Protein AF-A0A9E3BU92-F1 (afdb_monomer_lite)

pLDDT: mean 79.76, std 15.9, range [35.34, 94.94]

Sequence (100 aa):
MSISTGIDAPPAAATVDELCTYLQRTQGGNIDLLCAFARIFFAKVPRALLQERGIPELAALTVGAFRFVERARPDQVNVEVVDPENEGWSAPVTLIRAQV

Radius of gyration: 21.16 Å; chains: 1; bounding box: 46×20×75 Å

Structure (mmCIF, N/CA/C/O backbone):
data_AF-A0A9E3BU92-F1
#
_entry.id   AF-A0A9E3BU92-F1
#
loop_
_atom_site.group_PDB
_atom_site.id
_atom_site.type_symbol
_atom_site.label_atom_id
_atom_site.label_alt_id
_atom_site.label_comp_id
_atom_site.label_asym_id
_atom_site.label_entity_id
_atom_site.label_seq_id
_atom_site.pdbx_PDB_ins_code
_atom_site.Cartn_x
_atom_site.Cartn_y
_atom_site.Cartn_z
_atom_site.occupancy
_atom_site.B_iso_or_equiv
_atom_site.auth_seq_id
_atom_site.auth_comp_id
_atom_site.auth_asym_id
_atom_site.auth_atom_id
_atom_site.pdbx_PDB_model_num
ATOM 1 N N . MET A 1 1 ? 14.277 11.452 46.441 1.00 37.41 1 MET A N 1
ATOM 2 C CA . MET A 1 1 ? 12.999 11.332 45.708 1.00 37.41 1 MET A CA 1
ATOM 3 C C . MET A 1 1 ? 13.344 11.050 44.258 1.00 37.41 1 MET A C 1
ATOM 5 O O . MET A 1 1 ? 13.787 11.957 43.570 1.00 37.41 1 MET A O 1
ATOM 9 N N . SER A 1 2 ? 13.273 9.785 43.847 1.00 35.34 2 SER A N 1
ATOM 10 C CA . SER A 1 2 ? 13.593 9.364 42.480 1.00 35.34 2 SER A CA 1
ATOM 11 C C . SER A 1 2 ? 12.337 9.441 41.623 1.00 35.34 2 SER A C 1
ATOM 13 O O . SER A 1 2 ? 11.295 8.912 42.002 1.00 35.34 2 SER A O 1
ATOM 15 N N . ILE A 1 3 ? 12.445 10.125 40.490 1.00 39.44 3 ILE A N 1
ATOM 16 C CA . ILE A 1 3 ? 11.393 10.246 39.487 1.00 39.44 3 ILE A CA 1
ATOM 17 C C . ILE A 1 3 ? 11.559 9.031 38.571 1.00 39.44 3 ILE A C 1
ATOM 19 O O . ILE A 1 3 ? 12.463 9.001 37.741 1.00 39.44 3 ILE A O 1
ATOM 23 N N . SER A 1 4 ? 10.743 7.995 38.767 1.00 36.31 4 SER A N 1
ATOM 24 C CA . SER A 1 4 ? 10.634 6.896 37.805 1.00 36.31 4 SER A CA 1
ATOM 25 C C . SER A 1 4 ? 9.830 7.391 36.609 1.00 36.31 4 SER A C 1
ATOM 27 O O . SER A 1 4 ? 8.602 7.341 36.617 1.00 36.31 4 SER A O 1
ATOM 29 N N . THR A 1 5 ? 10.507 7.893 35.580 1.00 45.38 5 THR A N 1
ATOM 30 C CA . THR A 1 5 ? 9.911 8.003 34.248 1.00 45.38 5 THR A CA 1
ATOM 31 C C . THR A 1 5 ? 9.758 6.593 33.701 1.00 45.38 5 THR A C 1
ATOM 33 O O . THR A 1 5 ? 10.746 5.933 33.375 1.00 45.38 5 THR A O 1
ATOM 36 N N . GLY A 1 6 ? 8.512 6.118 33.683 1.00 37.72 6 GLY A N 1
ATOM 37 C CA . GLY A 1 6 ? 8.128 4.892 33.003 1.00 37.72 6 GLY A CA 1
ATOM 38 C C . GLY A 1 6 ? 8.633 4.943 31.569 1.00 37.72 6 GLY A C 1
ATOM 39 O O . GLY A 1 6 ? 8.369 5.900 30.846 1.00 37.72 6 GLY A O 1
ATOM 40 N N . ILE A 1 7 ? 9.417 3.937 31.201 1.00 45.62 7 ILE A N 1
ATOM 41 C CA . ILE A 1 7 ? 9.777 3.676 29.816 1.00 45.62 7 ILE A CA 1
ATOM 42 C C . ILE A 1 7 ? 8.459 3.320 29.139 1.00 45.62 7 ILE A C 1
ATOM 44 O O . ILE A 1 7 ? 7.881 2.270 29.420 1.00 45.62 7 ILE A O 1
ATOM 48 N N . ASP A 1 8 ? 7.958 4.266 28.351 1.00 41.66 8 ASP A N 1
ATOM 49 C CA . ASP A 1 8 ? 6.769 4.121 27.527 1.00 41.66 8 ASP A CA 1
ATOM 50 C C . ASP A 1 8 ? 6.932 2.829 26.722 1.00 41.66 8 ASP A C 1
ATOM 52 O O . ASP A 1 8 ? 7.928 2.638 26.014 1.00 41.66 8 ASP A O 1
ATOM 56 N N . ALA A 1 9 ? 6.016 1.884 26.922 1.00 40.00 9 ALA A N 1
ATOM 57 C CA . ALA A 1 9 ? 5.996 0.685 26.105 1.00 40.00 9 ALA A CA 1
ATOM 58 C C . ALA A 1 9 ? 5.868 1.136 24.641 1.00 40.00 9 ALA A C 1
ATOM 60 O O . ALA A 1 9 ? 5.105 2.068 24.376 1.00 40.00 9 ALA A O 1
ATOM 61 N N . PRO A 1 10 ? 6.593 0.522 23.687 1.00 45.81 10 PRO A N 1
ATOM 62 C CA . PRO A 1 10 ? 6.432 0.879 22.284 1.00 45.81 10 PRO A CA 1
ATOM 63 C C . PRO A 1 10 ? 4.939 0.790 21.946 1.00 45.81 10 PRO A C 1
ATOM 65 O O . PRO A 1 10 ? 4.316 -0.214 22.319 1.00 45.81 10 PRO A O 1
ATOM 68 N N . PRO A 1 11 ? 4.343 1.822 21.314 1.00 51.59 11 PRO A N 1
ATOM 69 C CA . PRO A 1 11 ? 2.927 1.797 20.989 1.00 51.59 11 PRO A CA 1
ATOM 70 C C . PRO A 1 11 ? 2.655 0.498 20.236 1.00 51.59 11 PRO A C 1
ATOM 72 O O . PRO A 1 11 ? 3.369 0.161 19.287 1.00 51.59 11 PRO A O 1
ATOM 75 N N . ALA A 1 12 ? 1.690 -0.283 20.729 1.00 56.19 12 ALA A N 1
ATOM 76 C CA . ALA A 1 12 ? 1.317 -1.539 20.099 1.00 56.19 12 ALA A CA 1
ATOM 77 C C . ALA A 1 12 ? 1.109 -1.280 18.603 1.00 56.19 12 ALA A C 1
ATOM 79 O O . ALA A 1 12 ? 0.484 -0.285 18.233 1.00 56.19 12 ALA A O 1
ATOM 80 N N . ALA A 1 13 ? 1.694 -2.132 17.755 1.00 61.38 13 ALA A N 1
ATOM 81 C CA . ALA A 1 13 ? 1.636 -1.947 16.313 1.00 61.38 13 ALA A CA 1
ATOM 82 C C . ALA A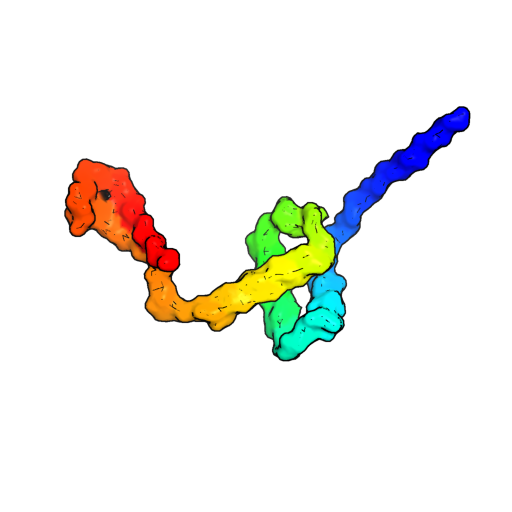 1 13 ? 0.171 -1.790 15.889 1.00 61.38 13 ALA A C 1
ATOM 84 O O . ALA A 1 13 ? -0.620 -2.720 16.046 1.00 61.38 13 ALA A O 1
ATOM 85 N N . ALA A 1 14 ? -0.163 -0.601 15.389 1.00 69.62 14 ALA A N 1
ATOM 86 C CA . ALA A 1 14 ? -1.498 -0.248 14.944 1.00 69.62 14 ALA A CA 1
ATOM 87 C C . ALA A 1 14 ? -2.059 -1.330 14.014 1.00 69.62 14 ALA A C 1
ATOM 89 O O . ALA A 1 14 ? -1.419 -1.728 13.033 1.00 69.62 14 ALA A O 1
ATOM 90 N N . THR A 1 15 ? -3.254 -1.823 14.327 1.00 83.44 15 THR A N 1
ATOM 91 C CA . THR A 1 15 ? -3.880 -2.890 13.542 1.00 83.44 15 THR A CA 1
ATOM 92 C C . THR A 1 15 ? -4.615 -2.322 12.331 1.00 83.44 15 THR A C 1
ATOM 94 O O . THR A 1 15 ? -5.062 -1.172 12.313 1.00 83.44 15 THR A O 1
ATOM 97 N N . VAL A 1 16 ? -4.792 -3.146 11.293 1.00 86.75 16 VAL A N 1
ATOM 98 C CA . VAL A 1 16 ? -5.583 -2.747 10.117 1.00 86.75 16 VAL A CA 1
ATOM 99 C C . VAL A 1 16 ? -7.046 -2.482 10.492 1.00 86.75 16 VAL A C 1
ATOM 101 O O . VAL A 1 16 ? -7.688 -1.630 9.883 1.00 86.75 16 VAL A O 1
ATOM 104 N N . ASP A 1 17 ? -7.574 -3.158 11.511 1.00 89.81 17 ASP A N 1
ATOM 105 C CA . ASP A 1 17 ? -8.962 -2.975 11.942 1.00 89.81 17 ASP A CA 1
ATOM 106 C C . ASP A 1 17 ? -9.165 -1.646 12.693 1.00 89.81 17 ASP A C 1
ATOM 108 O O . ASP A 1 17 ? -10.155 -0.942 12.459 1.00 89.81 17 ASP A O 1
ATOM 112 N N . GLU A 1 18 ? -8.198 -1.233 13.518 1.00 91.12 18 GLU A N 1
ATOM 113 C CA . GLU A 1 18 ? -8.174 0.110 14.119 1.00 91.12 18 GLU A CA 1
ATOM 114 C C . GLU A 1 18 ? -8.075 1.196 13.046 1.00 91.12 18 GLU A C 1
ATOM 116 O O . GLU A 1 18 ? -8.804 2.192 13.090 1.00 91.12 18 GLU A O 1
ATOM 121 N N . LEU A 1 19 ? -7.227 0.976 12.037 1.00 92.62 19 LEU A N 1
ATOM 122 C CA . LEU A 1 19 ? -7.120 1.867 10.889 1.00 92.62 19 LEU A CA 1
ATOM 123 C C . LEU A 1 19 ? -8.454 1.967 10.135 1.00 92.62 19 LEU A C 1
ATOM 125 O O . LEU A 1 19 ? -8.906 3.066 9.826 1.00 92.62 19 LEU A O 1
ATOM 129 N N . CYS A 1 20 ? -9.114 0.843 9.862 1.00 94.00 20 CYS A N 1
ATOM 130 C CA . CYS A 1 20 ? -10.409 0.816 9.186 1.00 94.00 20 CYS A CA 1
ATOM 131 C C . CYS A 1 20 ? -11.491 1.563 9.965 1.00 94.00 20 CYS A C 1
ATOM 133 O O . CYS A 1 20 ? -12.240 2.347 9.382 1.00 94.00 20 CYS A O 1
ATOM 135 N N . THR A 1 21 ? -11.522 1.398 11.287 1.00 93.81 21 THR A N 1
ATOM 136 C CA . THR A 1 21 ? -12.430 2.148 12.164 1.00 93.81 21 THR A CA 1
ATOM 137 C C . THR A 1 21 ? -12.166 3.654 12.079 1.00 93.81 21 THR A C 1
ATOM 139 O O . THR A 1 21 ? -13.098 4.459 12.030 1.00 93.81 21 THR A O 1
ATOM 142 N N . TYR A 1 22 ? -10.895 4.058 12.034 1.00 94.12 22 TYR A N 1
ATOM 143 C CA . TYR A 1 22 ? -10.512 5.457 11.864 1.00 94.12 22 TYR A CA 1
ATOM 144 C C . TYR A 1 22 ? -10.910 6.005 10.483 1.00 94.12 22 TYR A C 1
ATOM 146 O O . TYR A 1 22 ? -11.448 7.111 10.382 1.00 94.12 22 TYR A O 1
ATOM 154 N N . LEU A 1 23 ? -10.706 5.231 9.415 1.00 93.62 23 LEU A N 1
ATOM 155 C CA . LEU A 1 23 ? -11.059 5.613 8.045 1.00 93.62 23 LEU A CA 1
ATOM 156 C C . LEU A 1 23 ? -12.572 5.768 7.857 1.00 93.62 23 LEU A C 1
ATOM 158 O O . LEU A 1 23 ? -12.995 6.745 7.249 1.00 93.62 23 LEU A O 1
ATOM 162 N N . GLN A 1 24 ? -13.386 4.886 8.447 1.00 93.38 24 GLN A N 1
ATOM 163 C CA . GLN A 1 24 ? -14.853 5.001 8.430 1.00 93.38 24 GLN A CA 1
ATOM 164 C C . GLN A 1 24 ? -15.357 6.329 9.008 1.00 93.38 24 GLN A C 1
ATOM 166 O O . GLN A 1 24 ? -16.390 6.836 8.582 1.00 93.38 24 GLN A O 1
ATOM 171 N N . ARG A 1 25 ? -14.638 6.899 9.982 1.00 92.06 25 ARG A N 1
ATOM 172 C CA . ARG A 1 25 ? -15.007 8.171 10.622 1.00 92.06 25 ARG A CA 1
ATOM 173 C C . ARG A 1 25 ? -14.503 9.399 9.867 1.00 92.06 25 ARG A C 1
ATOM 175 O O . ARG A 1 25 ? -15.037 10.484 10.070 1.00 92.06 25 ARG A O 1
ATOM 182 N N . THR A 1 26 ? -13.446 9.254 9.068 1.00 90.50 26 THR A N 1
ATOM 183 C CA . THR A 1 26 ? -12.688 10.388 8.508 1.00 90.50 26 THR A CA 1
ATOM 184 C C . THR A 1 26 ? -12.780 10.515 6.993 1.00 90.50 26 THR A C 1
ATOM 186 O O . THR A 1 26 ? -12.535 11.598 6.466 1.00 90.50 26 THR A O 1
ATOM 189 N N . GLN A 1 27 ? -13.126 9.444 6.282 1.00 87.62 27 GLN A N 1
ATOM 190 C CA . GLN A 1 27 ? -13.250 9.434 4.829 1.00 87.62 27 GLN A CA 1
ATOM 191 C C . GLN A 1 27 ? -14.716 9.287 4.412 1.00 87.62 27 GLN A C 1
ATOM 193 O O . GLN A 1 27 ? -15.493 8.575 5.041 1.00 87.62 27 GLN A O 1
ATOM 198 N N . GLY A 1 28 ? -15.084 9.951 3.316 1.00 76.56 28 GLY A N 1
ATOM 199 C CA . GLY A 1 28 ? -16.325 9.684 2.589 1.00 76.56 28 GLY A CA 1
ATOM 200 C C . GLY A 1 28 ? -16.068 8.752 1.403 1.00 76.56 28 GLY A C 1
ATOM 201 O O . GLY A 1 28 ? -14.958 8.716 0.873 1.00 76.56 28 GLY A O 1
ATOM 202 N N . GLY A 1 29 ? -17.094 8.023 0.959 1.00 79.44 29 GLY A N 1
ATOM 203 C CA . GLY A 1 29 ? -17.018 7.131 -0.205 1.00 79.44 29 GLY A CA 1
ATOM 204 C C . GLY A 1 29 ? -16.966 5.644 0.157 1.00 79.44 29 GLY A C 1
ATOM 205 O O . GLY A 1 29 ? -17.446 5.237 1.214 1.00 79.44 29 GLY A O 1
ATOM 206 N N . ASN A 1 30 ? -16.426 4.816 -0.744 1.00 84.38 30 ASN A N 1
ATOM 207 C CA . ASN A 1 30 ? -16.402 3.359 -0.580 1.00 84.38 30 ASN A CA 1
ATOM 208 C C . ASN A 1 30 ? -15.278 2.919 0.376 1.00 84.38 30 ASN A C 1
ATOM 210 O O . ASN A 1 30 ? -14.154 2.629 -0.041 1.00 84.38 30 ASN A O 1
ATOM 214 N N . ILE A 1 31 ? -15.596 2.877 1.669 1.00 92.44 31 ILE A N 1
ATOM 215 C CA . ILE A 1 31 ? -14.651 2.487 2.721 1.00 92.44 31 ILE A CA 1
ATOM 216 C C . ILE A 1 31 ? -14.2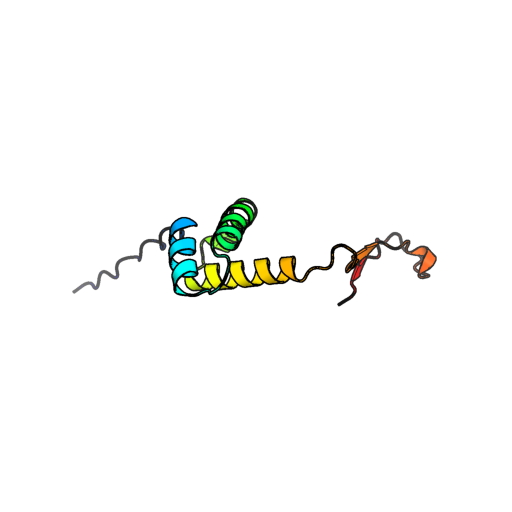63 1.011 2.643 1.00 92.44 31 ILE A C 1
ATOM 218 O O . ILE A 1 31 ? -13.120 0.673 2.948 1.00 92.44 31 ILE A O 1
ATOM 222 N N . ASP A 1 32 ? -15.159 0.140 2.187 1.00 93.00 32 ASP A N 1
ATOM 223 C CA . ASP A 1 32 ? -14.884 -1.296 2.115 1.00 93.00 32 ASP A CA 1
ATOM 224 C C . ASP A 1 32 ? -13.726 -1.590 1.158 1.00 93.00 32 ASP A C 1
ATOM 226 O O . ASP A 1 32 ? -12.814 -2.352 1.493 1.00 93.00 32 ASP A O 1
ATOM 230 N N . LEU A 1 33 ? -13.702 -0.913 0.005 1.00 93.12 33 LEU A N 1
ATOM 231 C CA . LEU A 1 33 ? -12.607 -1.025 -0.957 1.00 93.12 33 LEU A CA 1
ATOM 232 C C . LEU A 1 33 ? -11.291 -0.473 -0.393 1.00 93.12 33 LEU A C 1
ATOM 234 O O . LEU A 1 33 ? -10.243 -1.104 -0.541 1.00 93.12 33 LEU A O 1
ATOM 238 N N . LEU A 1 34 ? -11.340 0.668 0.297 1.00 93.88 34 LEU A N 1
ATOM 239 C CA . LEU A 1 34 ? -10.161 1.266 0.925 1.00 93.88 34 LEU A CA 1
ATOM 240 C C . LEU A 1 34 ? -9.588 0.367 2.037 1.00 93.88 34 LEU A C 1
ATOM 242 O O . LEU A 1 34 ? -8.373 0.209 2.149 1.00 93.88 34 LEU A O 1
ATOM 246 N N . CYS A 1 35 ? -10.452 -0.281 2.816 1.00 94.94 35 CYS A N 1
ATOM 247 C CA . CYS A 1 35 ? -10.073 -1.254 3.838 1.00 94.94 35 CYS A CA 1
ATOM 248 C C . CYS A 1 35 ? -9.505 -2.549 3.249 1.00 94.94 35 CYS A C 1
ATOM 250 O O . CYS A 1 35 ? -8.522 -3.087 3.763 1.00 94.94 35 CYS A O 1
ATOM 252 N N . ALA A 1 36 ? -10.085 -3.052 2.157 1.00 94.75 36 ALA A N 1
ATOM 253 C CA . ALA A 1 36 ? -9.529 -4.186 1.424 1.00 94.75 36 ALA A CA 1
ATOM 254 C C . ALA A 1 36 ? -8.129 -3.861 0.877 1.00 94.75 36 ALA A C 1
ATOM 256 O O . ALA A 1 36 ? -7.200 -4.656 1.037 1.00 94.75 36 ALA A O 1
ATOM 257 N N . PHE A 1 37 ? -7.954 -2.662 0.313 1.00 94.62 37 PHE A N 1
ATOM 258 C CA . PHE A 1 37 ? -6.652 -2.169 -0.122 1.00 94.62 37 PHE A CA 1
ATOM 259 C C . PHE A 1 37 ? -5.651 -2.092 1.037 1.00 94.62 37 PHE A C 1
ATOM 261 O O . PHE A 1 37 ? -4.553 -2.627 0.907 1.00 94.62 37 PHE A O 1
ATOM 268 N N . ALA A 1 38 ? -6.024 -1.506 2.182 1.00 93.94 38 ALA A N 1
ATOM 269 C CA . ALA A 1 38 ? -5.150 -1.379 3.352 1.00 93.94 38 ALA A CA 1
ATOM 270 C C . ALA A 1 38 ? -4.594 -2.736 3.820 1.00 93.94 38 ALA A C 1
ATOM 272 O O . ALA A 1 38 ? -3.396 -2.863 4.079 1.00 93.94 38 ALA A O 1
ATOM 273 N N . ARG A 1 39 ? -5.446 -3.774 3.851 1.00 93.56 39 ARG A N 1
ATOM 274 C CA . ARG A 1 39 ? -5.045 -5.150 4.198 1.00 93.56 39 ARG A CA 1
ATOM 275 C C . ARG A 1 39 ? -3.979 -5.692 3.246 1.00 93.56 39 ARG A C 1
ATOM 277 O O . ARG A 1 39 ? -2.969 -6.224 3.699 1.00 93.56 39 ARG A O 1
ATOM 284 N N . ILE A 1 40 ? -4.180 -5.536 1.937 1.00 93.94 40 ILE A N 1
ATOM 285 C CA . ILE A 1 40 ? -3.228 -6.005 0.916 1.00 93.94 40 ILE A CA 1
ATOM 286 C C . ILE A 1 40 ? -1.933 -5.192 0.965 1.00 93.94 40 ILE A C 1
ATOM 288 O O . ILE A 1 40 ? -0.841 -5.752 0.877 1.00 93.94 40 ILE A O 1
ATOM 292 N N . PHE A 1 41 ?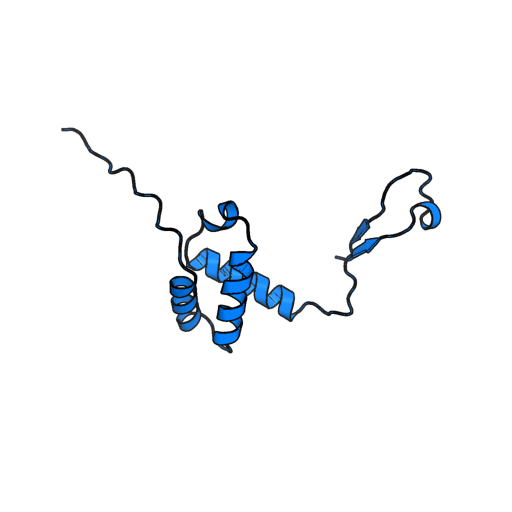 -2.053 -3.874 1.096 1.00 91.50 41 PHE A N 1
ATOM 293 C CA . PHE A 1 41 ? -0.930 -2.953 1.096 1.00 91.50 41 PHE A CA 1
ATOM 294 C C . PHE A 1 41 ? 0.003 -3.240 2.274 1.00 91.50 41 PHE A C 1
ATOM 296 O O . PHE A 1 41 ? 1.184 -3.509 2.066 1.00 91.50 41 PHE A O 1
ATOM 303 N N . PHE A 1 42 ? -0.516 -3.312 3.500 1.00 89.56 42 PHE A N 1
ATOM 304 C CA . PHE A 1 42 ? 0.317 -3.560 4.680 1.00 89.56 42 PHE A CA 1
ATOM 305 C C . PHE A 1 42 ? 0.878 -4.982 4.751 1.00 89.56 42 PHE A C 1
ATOM 307 O O . PHE A 1 42 ? 1.936 -5.176 5.342 1.00 89.56 42 PHE A O 1
ATOM 314 N N . ALA A 1 43 ? 0.248 -5.962 4.094 1.00 89.12 43 ALA A N 1
ATOM 315 C CA . ALA A 1 43 ? 0.827 -7.297 3.947 1.00 89.12 43 ALA A CA 1
ATOM 316 C C . ALA A 1 43 ? 2.112 -7.305 3.094 1.00 89.12 43 ALA A C 1
ATOM 318 O O . ALA A 1 43 ? 2.921 -8.223 3.218 1.00 89.12 43 ALA A O 1
ATOM 319 N N . LYS A 1 44 ? 2.304 -6.299 2.229 1.00 88.25 44 LYS A N 1
ATOM 320 C CA . LYS A 1 44 ? 3.461 -6.184 1.325 1.00 88.25 44 LYS A CA 1
ATOM 321 C C . LYS A 1 44 ? 4.484 -5.137 1.764 1.00 88.25 44 LYS A C 1
ATOM 323 O O . LYS A 1 44 ? 5.619 -5.164 1.295 1.00 88.25 44 LYS A O 1
ATOM 328 N N . VAL A 1 45 ? 4.096 -4.204 2.630 1.00 85.12 45 VAL A N 1
ATOM 329 C CA . VAL A 1 45 ? 4.983 -3.139 3.109 1.00 85.12 45 VAL A CA 1
ATOM 330 C C . VAL A 1 45 ? 5.929 -3.691 4.186 1.00 85.12 45 VAL A C 1
ATOM 332 O O . VAL A 1 45 ? 5.474 -4.355 5.120 1.00 85.12 45 VAL A O 1
ATOM 335 N N . PRO A 1 46 ? 7.243 -3.407 4.108 1.00 85.62 46 PRO A N 1
ATOM 336 C CA . PRO A 1 46 ? 8.186 -3.758 5.163 1.00 85.62 46 PRO A CA 1
ATOM 337 C C . PRO A 1 46 ? 7.727 -3.264 6.540 1.00 85.62 46 PRO A C 1
ATOM 339 O O . PRO A 1 46 ? 7.404 -2.088 6.703 1.00 85.62 46 PRO A O 1
ATOM 342 N N . ARG A 1 47 ? 7.760 -4.140 7.554 1.00 81.06 47 ARG A N 1
ATOM 343 C CA . ARG A 1 47 ? 7.305 -3.816 8.922 1.00 81.06 47 ARG A CA 1
ATOM 344 C C . ARG A 1 47 ? 7.970 -2.573 9.512 1.00 81.06 47 ARG A C 1
ATOM 346 O O . ARG A 1 47 ? 7.290 -1.809 10.187 1.00 81.06 47 ARG A O 1
ATOM 353 N N . ALA A 1 48 ? 9.247 -2.343 9.208 1.00 82.81 48 ALA A N 1
ATOM 354 C CA . ALA A 1 48 ? 9.982 -1.159 9.655 1.00 82.81 48 ALA A CA 1
ATOM 355 C C . ALA A 1 48 ? 9.316 0.157 9.211 1.00 82.81 48 ALA A C 1
ATOM 357 O O . ALA A 1 48 ? 9.360 1.143 9.931 1.00 82.81 48 ALA A O 1
ATOM 358 N N . LEU A 1 49 ? 8.626 0.168 8.064 1.00 78.31 49 LEU A N 1
ATOM 359 C CA . LEU A 1 49 ? 7.887 1.341 7.598 1.00 78.31 49 LEU A CA 1
ATOM 360 C C . LEU A 1 49 ? 6.534 1.513 8.312 1.00 78.31 49 LEU A C 1
ATOM 362 O O . LEU A 1 49 ? 5.915 2.561 8.182 1.00 78.31 49 LEU A O 1
ATOM 366 N N . LEU A 1 50 ? 6.031 0.514 9.034 1.00 82.81 50 LEU A N 1
ATOM 367 C CA . LEU A 1 50 ? 4.727 0.580 9.707 1.00 82.81 50 LEU A CA 1
ATOM 368 C C . LEU A 1 50 ? 4.857 0.848 11.211 1.00 82.81 50 LEU A C 1
ATOM 370 O O . LEU A 1 50 ? 4.009 1.523 11.780 1.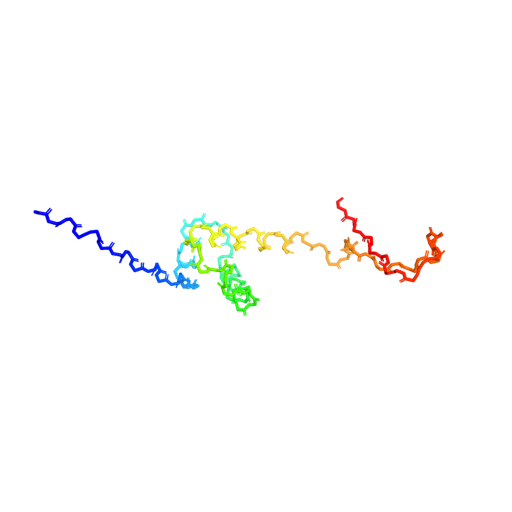00 82.81 50 LEU A O 1
ATOM 374 N N . GLN A 1 51 ? 5.911 0.330 11.846 1.00 79.44 51 GLN A N 1
ATOM 375 C CA . GLN A 1 51 ? 6.062 0.304 13.306 1.00 79.44 51 GLN A CA 1
ATOM 376 C C . GLN A 1 51 ? 6.255 1.681 13.957 1.00 79.44 51 GLN A C 1
ATOM 378 O O . GLN A 1 51 ? 5.934 1.835 15.129 1.00 79.44 51 GLN A O 1
ATOM 383 N N . GLU A 1 52 ? 6.740 2.674 13.215 1.00 78.31 52 GLU A N 1
ATOM 384 C CA . GLU A 1 52 ? 6.990 4.027 13.736 1.00 78.31 52 GLU A CA 1
ATOM 385 C C . GLU A 1 52 ? 5.806 4.986 13.534 1.00 78.31 52 GLU A C 1
ATOM 387 O O . GLU A 1 52 ? 5.911 6.163 13.865 1.00 78.31 52 GLU A O 1
ATOM 392 N N . ARG A 1 53 ? 4.687 4.510 12.969 1.00 83.88 53 ARG A N 1
ATOM 393 C CA . ARG A 1 53 ? 3.578 5.368 12.532 1.00 83.88 53 ARG A CA 1
ATOM 394 C C . ARG A 1 53 ? 2.325 5.173 13.371 1.00 83.88 53 ARG A C 1
ATOM 396 O O . ARG A 1 53 ? 1.879 4.051 13.607 1.00 83.88 53 ARG A O 1
ATOM 403 N N . GLY A 1 54 ? 1.706 6.286 13.745 1.00 89.25 54 GLY A N 1
ATOM 404 C CA . GLY A 1 54 ? 0.388 6.309 14.364 1.00 89.25 54 GLY A CA 1
ATOM 405 C C . GLY A 1 54 ? -0.741 6.064 13.359 1.00 89.25 54 GLY A C 1
ATOM 406 O O . GLY A 1 54 ? -0.580 6.204 12.145 1.00 89.25 54 GLY A O 1
ATOM 407 N N . ILE A 1 55 ? -1.938 5.762 13.870 1.00 92.44 55 ILE A N 1
ATOM 408 C CA . ILE A 1 55 ? -3.147 5.541 13.056 1.00 92.44 55 ILE A CA 1
ATOM 409 C C . ILE A 1 55 ? -3.427 6.680 12.049 1.00 92.44 55 ILE A C 1
ATOM 411 O O . ILE A 1 55 ? -3.699 6.363 10.889 1.00 92.44 55 ILE A O 1
ATOM 415 N N . PRO A 1 56 ? -3.332 7.981 12.402 1.00 91.88 56 PRO A N 1
ATOM 416 C CA . PRO A 1 56 ? -3.568 9.060 11.438 1.00 91.88 56 PRO A CA 1
ATOM 417 C C . PRO A 1 56 ? -2.568 9.070 10.274 1.00 91.88 56 PRO A C 1
ATOM 419 O O . PRO A 1 56 ? -2.943 9.319 9.129 1.00 91.88 56 PRO A O 1
ATOM 422 N N . GLU A 1 57 ? -1.300 8.762 10.546 1.00 91.62 57 GLU A N 1
ATOM 423 C CA . GLU A 1 57 ? -0.235 8.727 9.538 1.00 91.62 57 GLU A CA 1
ATOM 424 C C . GLU A 1 57 ? -0.400 7.517 8.618 1.00 91.62 57 GLU 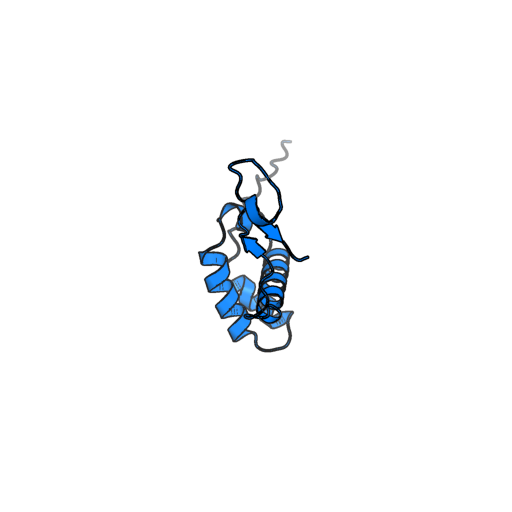A C 1
ATOM 426 O O . GLU A 1 57 ? -0.287 7.637 7.398 1.00 91.62 57 GLU A O 1
ATOM 431 N N . LEU A 1 58 ? -0.752 6.361 9.187 1.00 92.38 58 LEU A N 1
ATOM 432 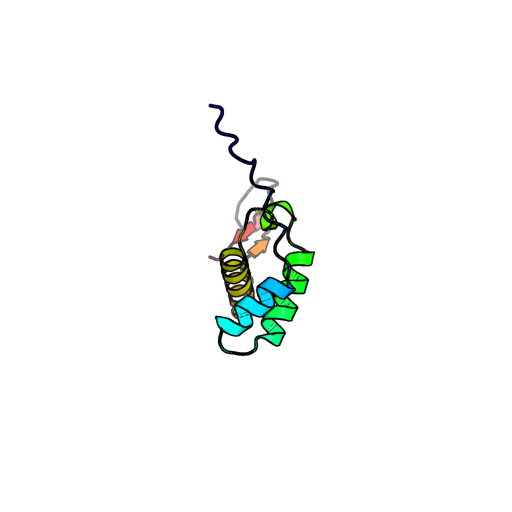C CA . LEU A 1 58 ? -1.102 5.162 8.427 1.00 92.38 58 LEU A CA 1
ATOM 433 C C . LEU A 1 58 ? -2.351 5.380 7.562 1.00 92.38 58 LEU A C 1
ATOM 435 O O . LEU A 1 58 ? -2.401 4.897 6.429 1.00 92.38 58 LEU A O 1
ATOM 439 N N . ALA A 1 59 ? -3.333 6.144 8.047 1.00 93.56 59 ALA A N 1
ATOM 440 C CA . ALA A 1 59 ? -4.507 6.538 7.274 1.00 93.56 59 ALA A CA 1
ATOM 441 C C . ALA A 1 59 ? -4.146 7.456 6.107 1.00 93.56 59 ALA A C 1
ATOM 443 O O . ALA A 1 59 ? -4.549 7.181 4.975 1.00 93.56 59 ALA A O 1
ATOM 444 N N . ALA A 1 60 ? -3.341 8.493 6.347 1.00 92.62 60 ALA A N 1
ATOM 445 C CA . ALA A 1 60 ? -2.863 9.383 5.295 1.00 92.62 60 ALA A CA 1
ATOM 446 C C . ALA A 1 60 ? -2.063 8.619 4.226 1.00 92.62 60 ALA A C 1
ATOM 448 O O . ALA A 1 60 ? -2.303 8.798 3.030 1.00 92.62 60 ALA A O 1
ATOM 449 N N . LEU A 1 61 ? -1.176 7.713 4.649 1.00 91.88 61 LEU A N 1
ATOM 450 C CA . LEU A 1 61 ? -0.399 6.854 3.758 1.00 91.88 61 LEU A CA 1
ATOM 451 C C . LEU A 1 61 ? -1.302 5.955 2.905 1.00 91.88 61 LEU A C 1
ATOM 453 O O . LEU A 1 61 ? -1.135 5.887 1.689 1.00 91.88 61 LEU A O 1
ATOM 457 N N . THR A 1 62 ? -2.274 5.292 3.533 1.00 93.25 62 THR A N 1
ATOM 458 C CA . THR A 1 62 ? -3.209 4.384 2.855 1.00 93.25 62 THR A CA 1
ATOM 459 C C . THR A 1 62 ? -4.052 5.130 1.826 1.00 93.25 62 THR A C 1
ATOM 461 O O . THR A 1 62 ? -4.138 4.701 0.679 1.00 93.25 62 THR A O 1
ATOM 464 N N . VAL A 1 63 ? -4.635 6.273 2.204 1.00 94.12 63 VAL A N 1
ATOM 465 C CA . VAL A 1 63 ? -5.453 7.101 1.303 1.00 94.12 63 VAL A CA 1
ATOM 466 C C . VAL A 1 63 ? -4.615 7.650 0.150 1.00 94.12 63 VAL A C 1
ATOM 468 O O . VAL A 1 63 ? -5.070 7.646 -0.993 1.00 94.12 63 VAL A O 1
ATOM 471 N N . GLY A 1 64 ? -3.391 8.105 0.429 1.00 92.25 64 GLY A N 1
ATOM 472 C CA . GLY A 1 64 ? -2.469 8.599 -0.590 1.00 92.25 64 GLY A CA 1
ATOM 473 C C . GLY A 1 64 ? -2.105 7.521 -1.608 1.00 92.25 64 GLY A C 1
ATOM 474 O O . GLY A 1 64 ? -2.265 7.735 -2.809 1.00 92.25 64 GLY A O 1
ATOM 475 N N . ALA A 1 65 ? -1.688 6.345 -1.134 1.00 92.38 65 ALA A N 1
ATOM 476 C CA . ALA A 1 65 ? -1.337 5.216 -1.990 1.00 92.38 65 ALA A CA 1
ATOM 477 C C . ALA A 1 65 ? -2.541 4.712 -2.802 1.00 92.38 65 ALA A C 1
ATOM 479 O O . ALA A 1 65 ? -2.416 4.472 -4.001 1.00 92.38 65 ALA A O 1
ATOM 480 N N . PHE A 1 66 ? -3.719 4.615 -2.180 1.00 92.88 66 PHE A N 1
ATOM 481 C CA . PHE A 1 66 ? -4.947 4.215 -2.863 1.00 92.88 66 PHE A CA 1
ATOM 482 C C . PHE A 1 66 ? -5.301 5.181 -4.000 1.00 92.88 66 PHE A C 1
ATOM 484 O O . PHE A 1 66 ? -5.473 4.754 -5.137 1.00 92.88 66 PHE A O 1
ATOM 491 N N . ARG A 1 67 ? -5.328 6.492 -3.723 1.00 91.12 67 ARG A N 1
ATOM 492 C CA . ARG A 1 67 ? -5.621 7.523 -4.734 1.00 91.12 67 ARG A CA 1
ATOM 493 C C . ARG A 1 67 ? -4.568 7.585 -5.833 1.00 91.12 67 ARG A C 1
ATOM 495 O O . ARG A 1 67 ? -4.895 7.928 -6.963 1.00 91.12 67 ARG A O 1
ATOM 502 N N . PHE A 1 68 ? -3.310 7.296 -5.509 1.00 89.19 68 PHE A N 1
ATOM 503 C CA . PHE A 1 68 ? -2.253 7.195 -6.508 1.00 89.19 68 PHE A CA 1
ATOM 504 C C . PHE A 1 68 ? -2.547 6.063 -7.500 1.00 89.19 68 PHE A C 1
ATOM 506 O O . PHE A 1 68 ? -2.521 6.298 -8.703 1.00 89.19 68 PHE A O 1
ATOM 513 N N . VAL A 1 69 ? -2.904 4.873 -7.004 1.00 87.56 69 VAL A N 1
ATOM 514 C CA . VAL A 1 69 ? -3.260 3.724 -7.852 1.00 87.56 69 VAL A CA 1
ATOM 515 C C . VAL A 1 69 ? -4.561 3.967 -8.616 1.00 87.56 69 VAL A C 1
ATOM 517 O O . VAL A 1 69 ? -4.631 3.663 -9.797 1.00 87.56 69 VAL A O 1
ATOM 520 N N . GLU A 1 70 ? -5.573 4.556 -7.982 1.00 87.44 70 GLU A N 1
ATOM 521 C CA . GLU A 1 70 ? -6.855 4.879 -8.623 1.00 87.44 70 GLU A CA 1
ATOM 522 C C . GLU A 1 70 ? -6.691 5.851 -9.803 1.00 87.44 70 GLU A C 1
ATOM 524 O O . GLU A 1 70 ? -7.399 5.756 -10.802 1.00 87.44 70 GLU A O 1
ATOM 529 N N . ARG A 1 71 ? -5.735 6.782 -9.704 1.00 85.06 71 ARG A N 1
ATOM 530 C CA . ARG A 1 71 ? -5.396 7.716 -10.786 1.00 85.06 71 ARG A CA 1
ATOM 531 C C . ARG A 1 71 ? -4.417 7.136 -11.800 1.00 85.06 71 ARG A C 1
ATOM 533 O O . ARG A 1 71 ? -4.234 7.750 -12.852 1.00 85.06 71 ARG A O 1
ATOM 540 N N . ALA A 1 72 ? -3.757 6.024 -11.482 1.00 81.56 72 ALA A N 1
ATOM 541 C CA . ALA A 1 72 ? -2.792 5.416 -12.378 1.00 81.56 72 ALA A CA 1
ATOM 542 C C . ALA A 1 72 ? -3.520 4.938 -13.634 1.00 81.56 72 ALA A C 1
ATOM 544 O O . ALA A 1 72 ? -4.484 4.175 -13.578 1.00 81.56 72 ALA A O 1
ATOM 545 N N . ARG A 1 73 ? -3.055 5.420 -14.780 1.00 75.81 73 ARG A N 1
ATOM 546 C CA . ARG A 1 73 ? -3.554 5.011 -16.085 1.00 75.81 73 ARG A CA 1
ATOM 547 C C . ARG A 1 73 ? -2.817 3.734 -16.490 1.00 75.81 73 ARG A C 1
ATOM 549 O O . ARG A 1 73 ? -1.594 3.789 -16.607 1.00 75.81 73 ARG A O 1
ATOM 556 N N . PRO A 1 74 ? -3.502 2.588 -16.663 1.00 70.38 74 PRO A N 1
ATOM 557 C CA . PRO A 1 74 ? -2.842 1.316 -16.978 1.00 70.38 74 PRO A CA 1
ATOM 558 C C . PRO A 1 74 ? -2.028 1.354 -18.279 1.00 70.38 74 PRO A C 1
ATOM 560 O O . PRO A 1 74 ? -1.090 0.584 -18.448 1.00 70.38 74 PRO A O 1
ATOM 563 N N . ASP A 1 75 ? -2.405 2.247 -19.189 1.00 75.62 75 ASP A N 1
ATOM 564 C CA . ASP A 1 75 ? -1.775 2.522 -20.476 1.00 75.62 75 ASP A CA 1
ATOM 565 C C . ASP A 1 75 ? -0.631 3.547 -20.398 1.00 75.62 75 ASP A C 1
ATOM 567 O O . ASP A 1 75 ? 0.100 3.732 -21.369 1.00 75.62 75 ASP A O 1
ATOM 571 N N . GLN A 1 76 ? -0.436 4.203 -19.253 1.00 71.19 76 GLN A N 1
ATOM 572 C CA . GLN A 1 76 ? 0.612 5.200 -19.079 1.00 71.19 76 GLN A CA 1
ATOM 573 C C . GLN A 1 76 ? 1.909 4.539 -18.598 1.00 71.19 76 GLN A C 1
ATOM 575 O O . GLN A 1 76 ? 2.087 4.216 -17.422 1.00 71.19 76 GLN A O 1
ATOM 580 N N . VAL A 1 77 ? 2.843 4.360 -19.532 1.00 66.19 77 VAL A N 1
ATOM 581 C CA . VAL A 1 77 ? 4.203 3.904 -19.239 1.00 66.19 77 VAL A CA 1
ATOM 582 C C . VAL A 1 77 ? 5.001 5.076 -18.665 1.00 66.19 77 VAL A C 1
ATOM 584 O O . VAL A 1 77 ? 5.565 5.883 -19.395 1.00 66.19 77 VAL A O 1
ATOM 587 N N . ASN A 1 78 ? 5.052 5.174 -17.335 1.00 71.12 78 ASN A N 1
ATOM 588 C CA . ASN A 1 78 ? 5.884 6.178 -16.660 1.00 71.12 78 ASN A CA 1
ATOM 589 C C . ASN A 1 78 ? 7.372 5.821 -16.684 1.00 71.12 78 ASN A C 1
ATOM 591 O O . ASN A 1 78 ? 8.197 6.680 -16.395 1.00 71.12 78 ASN A O 1
ATOM 595 N N . VAL A 1 79 ? 7.720 4.564 -16.968 1.00 72.94 79 VAL A N 1
ATOM 596 C CA . VAL A 1 79 ? 9.106 4.101 -17.016 1.00 72.94 79 VAL A CA 1
ATOM 597 C C . VAL A 1 79 ? 9.318 3.215 -18.234 1.00 72.94 79 VAL A C 1
ATOM 599 O O . VAL A 1 79 ? 8.681 2.173 -18.351 1.00 72.94 79 VAL A O 1
ATOM 602 N N . GLU A 1 80 ? 10.236 3.609 -19.106 1.00 79.25 80 GLU A N 1
ATOM 603 C CA . GLU A 1 80 ? 10.635 2.851 -20.290 1.00 79.25 80 GLU A CA 1
ATOM 604 C C . GLU A 1 80 ? 12.095 2.400 -20.154 1.00 79.25 80 GLU A C 1
ATOM 606 O O . GLU A 1 80 ? 12.956 3.172 -19.722 1.00 79.25 80 GLU A O 1
ATOM 611 N N . VAL A 1 81 ? 12.371 1.142 -20.508 1.00 80.94 81 VAL A N 1
ATOM 612 C CA . VAL A 1 81 ? 13.739 0.630 -20.646 1.00 80.94 81 VAL A CA 1
ATOM 613 C C . VAL A 1 81 ? 14.109 0.730 -22.114 1.00 80.94 81 VAL A C 1
ATOM 615 O O . VAL A 1 81 ? 13.479 0.086 -22.951 1.00 80.94 81 VAL A O 1
ATOM 618 N N . VAL A 1 82 ? 15.120 1.537 -22.409 1.00 82.12 82 VAL A N 1
ATOM 619 C CA . VAL A 1 82 ? 15.588 1.767 -23.776 1.00 82.12 82 VAL A CA 1
ATOM 620 C C . VAL A 1 82 ? 16.964 1.156 -23.978 1.00 82.12 82 VAL A C 1
ATOM 622 O O . VAL A 1 82 ? 17.783 1.099 -23.057 1.00 82.12 82 VAL A O 1
ATOM 625 N N . ASP A 1 83 ? 17.204 0.697 -25.202 1.00 81.12 83 ASP A N 1
ATOM 626 C CA . ASP A 1 83 ? 18.533 0.288 -25.632 1.00 81.12 83 ASP A CA 1
ATOM 627 C C . ASP A 1 83 ? 19.464 1.518 -25.622 1.00 81.12 83 ASP A C 1
ATOM 629 O O . ASP A 1 83 ? 19.145 2.515 -26.283 1.00 81.12 83 ASP A O 1
ATOM 633 N N . PRO A 1 84 ? 20.588 1.488 -24.882 1.00 82.06 84 PRO A N 1
ATOM 634 C CA . PRO A 1 84 ? 21.543 2.590 -24.847 1.00 82.06 84 PRO A CA 1
ATOM 635 C C . PRO A 1 84 ? 22.070 3.002 -26.225 1.00 82.06 84 PRO A C 1
ATOM 637 O O . PRO A 1 84 ? 22.318 4.191 -26.442 1.00 82.06 84 PRO A O 1
ATOM 640 N N . GLU A 1 85 ? 22.199 2.069 -27.172 1.00 83.56 85 GLU A N 1
ATOM 641 C CA . GLU A 1 85 ? 22.711 2.375 -28.510 1.00 83.56 85 GLU A CA 1
ATOM 642 C C . GLU A 1 85 ? 21.751 3.280 -29.296 1.00 83.56 85 GLU A C 1
ATOM 644 O O . GLU A 1 85 ? 22.197 4.190 -29.998 1.00 83.56 85 GLU A O 1
ATOM 649 N N . ASN A 1 86 ? 20.435 3.120 -29.100 1.00 84.31 86 ASN A N 1
ATOM 650 C CA . ASN A 1 86 ? 19.406 3.953 -29.737 1.00 84.31 86 ASN A CA 1
ATOM 651 C C . ASN A 1 86 ? 19.414 5.410 -29.241 1.00 84.31 86 ASN A C 1
ATOM 653 O O . ASN A 1 86 ? 18.876 6.293 -29.907 1.00 84.31 86 ASN A O 1
ATOM 657 N N . GLU A 1 87 ? 20.038 5.672 -28.092 1.00 80.12 87 GLU A N 1
ATOM 658 C CA . GLU A 1 87 ? 20.188 7.004 -27.489 1.00 80.12 87 GLU A CA 1
ATOM 659 C C . GLU A 1 87 ? 21.614 7.564 -27.671 1.00 80.12 87 GLU A C 1
ATOM 661 O O . GLU A 1 87 ? 21.938 8.634 -27.154 1.00 80.12 87 GLU A O 1
ATOM 666 N N . GLY A 1 88 ? 22.495 6.848 -28.382 1.00 83.62 88 GLY A N 1
ATOM 667 C CA . GLY A 1 88 ? 23.882 7.260 -28.620 1.00 83.62 88 GLY A CA 1
ATOM 668 C C . GLY A 1 88 ? 24.836 7.018 -27.445 1.00 83.62 88 GLY A C 1
ATOM 669 O O . GLY A 1 88 ? 25.920 7.604 -27.406 1.00 83.62 88 GLY A O 1
ATOM 670 N N . TRP A 1 89 ? 24.467 6.166 -26.486 1.00 81.00 89 TRP A N 1
ATOM 671 C CA . TRP A 1 89 ? 25.315 5.816 -25.347 1.00 81.00 89 TRP A CA 1
ATOM 672 C C . TRP A 1 89 ? 26.175 4.597 -25.684 1.00 81.00 89 TRP A C 1
ATOM 674 O O . TRP A 1 89 ? 25.682 3.485 -25.816 1.00 81.00 89 TRP A O 1
ATOM 684 N N . SER A 1 90 ? 27.493 4.783 -25.769 1.00 77.44 90 SER A N 1
ATOM 685 C CA . SER A 1 90 ? 28.458 3.701 -26.044 1.00 77.44 90 SER A CA 1
ATOM 686 C C . SER A 1 90 ? 28.937 2.962 -24.786 1.00 77.44 90 SER A C 1
ATOM 688 O O . SER A 1 90 ? 30.097 2.557 -24.705 1.00 77.44 90 SER A O 1
ATOM 690 N N . ALA A 1 91 ? 28.082 2.826 -23.771 1.00 75.19 91 ALA A N 1
ATOM 691 C CA . ALA A 1 91 ? 28.424 2.181 -22.506 1.00 75.19 91 ALA A CA 1
ATOM 692 C C . ALA A 1 91 ? 27.443 1.040 -22.194 1.00 75.19 91 ALA A C 1
ATOM 694 O O . ALA A 1 91 ? 26.256 1.177 -22.487 1.00 75.19 91 ALA A O 1
ATOM 695 N N . PRO A 1 92 ? 27.896 -0.061 -21.560 1.00 74.19 92 PRO A N 1
ATOM 696 C CA . PRO A 1 92 ? 27.038 -1.180 -21.175 1.00 74.19 92 PRO A CA 1
ATOM 697 C C . PRO A 1 92 ? 26.229 -0.814 -19.924 1.00 74.19 92 PRO A C 1
ATOM 699 O O . PRO A 1 92 ? 26.458 -1.331 -18.831 1.00 74.19 92 PRO A O 1
ATOM 702 N N . VAL A 1 93 ? 25.318 0.142 -20.072 1.00 81.81 93 VAL A N 1
ATOM 703 C CA . VAL A 1 93 ? 24.454 0.647 -19.006 1.00 81.81 93 VAL A CA 1
ATOM 704 C C . VAL A 1 93 ? 22.996 0.424 -19.382 1.00 81.81 93 VAL A C 1
ATOM 706 O O . VAL A 1 93 ? 22.615 0.540 -20.543 1.00 81.81 93 VAL A O 1
ATOM 709 N N . THR A 1 94 ? 22.159 0.121 -18.395 1.00 81.12 94 THR A N 1
ATOM 710 C CA . THR A 1 94 ? 20.707 0.080 -18.588 1.00 81.12 94 THR A CA 1
ATOM 711 C C . THR A 1 94 ? 20.163 1.500 -18.499 1.00 81.12 94 THR A C 1
ATOM 713 O O . THR A 1 94 ? 20.241 2.111 -17.430 1.00 81.12 94 THR A O 1
ATOM 716 N N . LEU A 1 95 ? 19.595 2.029 -19.587 1.00 79.69 95 LEU A N 1
ATOM 717 C CA . LEU A 1 95 ? 18.883 3.302 -19.535 1.00 79.69 95 LEU A CA 1
ATOM 718 C C . LEU A 1 95 ? 17.433 3.085 -19.108 1.00 79.69 95 LEU A C 1
ATOM 720 O O . LEU A 1 95 ? 16.680 2.328 -19.719 1.00 79.69 95 LEU A O 1
ATOM 724 N N . ILE A 1 96 ? 17.058 3.792 -18.046 1.00 81.75 96 ILE A N 1
ATOM 725 C CA . ILE A 1 96 ? 15.701 3.834 -17.516 1.00 81.75 96 ILE A CA 1
ATOM 726 C C . ILE A 1 96 ? 15.202 5.266 -17.694 1.00 81.75 96 ILE A C 1
ATOM 728 O O . ILE A 1 96 ? 15.712 6.190 -17.058 1.00 81.75 96 ILE A O 1
ATOM 732 N N . ARG A 1 97 ? 14.209 5.459 -18.563 1.00 74.25 97 ARG A N 1
ATOM 733 C CA . ARG A 1 97 ? 13.571 6.756 -18.798 1.00 74.25 97 ARG A CA 1
ATOM 734 C C . ARG A 1 97 ? 12.330 6.852 -17.928 1.00 74.25 97 ARG A C 1
ATOM 736 O O . ARG A 1 97 ? 11.396 6.090 -18.129 1.00 74.25 97 ARG A O 1
ATOM 743 N N . ALA A 1 98 ? 12.314 7.793 -16.989 1.00 78.25 98 ALA A N 1
ATOM 744 C CA . ALA A 1 98 ? 11.131 8.103 -16.196 1.00 78.25 98 ALA A CA 1
ATOM 745 C C . ALA A 1 98 ? 10.421 9.335 -16.775 1.00 78.25 98 ALA A C 1
ATOM 747 O O . ALA A 1 98 ? 11.030 10.398 -16.890 1.00 78.25 98 ALA A O 1
ATOM 748 N N . GLN A 1 99 ? 9.149 9.198 -17.144 1.00 67.19 99 GLN A N 1
ATOM 749 C CA . GLN A 1 99 ? 8.278 10.326 -17.461 1.00 67.19 99 GLN A CA 1
ATOM 750 C C . GLN A 1 99 ? 7.615 10.799 -16.162 1.00 67.19 99 GLN A C 1
ATOM 752 O O . GLN A 1 99 ? 6.895 10.030 -15.519 1.00 67.19 99 GLN A O 1
ATOM 757 N N . VAL A 1 100 ? 7.934 12.035 -15.756 1.00 60.59 100 VAL A N 1
ATOM 758 C CA . VAL A 1 100 ? 7.477 12.683 -14.511 1.00 60.59 100 VAL A CA 1
ATOM 759 C C . VAL A 1 100 ? 6.439 13.749 -14.811 1.00 60.59 100 VAL A C 1
ATOM 761 O O . VAL A 1 100 ? 6.658 14.503 -15.785 1.00 60.59 100 VAL A O 1
#

Foldseek 3Di:
DDDPPPPPDQPDQDDLVNLLVVCVVPDDDDSVVLSVQLVVVVVPDPVVVRSVDDSVRSNVVSVVVVVVVVPDDPPDDQWDWDDCVVVVHPDPDTDIHGND

Secondary structure (DSSP, 8-state):
-------PPPPP---HHHHHHHHHHH--S-HHHHHHHHHHHHHHS-THHHHT--HHHHHHHHHHHHHHHHH--TT--SEEEE-GGGGT--SS--EEEE--